Protein AF-A0A928DDC8-F1 (afdb_monomer)

Radius of gyration: 28.76 Å; Cα contacts (8 Å, |Δi|>4): 158; chains: 1; bounding box: 57×42×70 Å

Secondary structure (DSSP, 8-state):
-PPTT-EEE-TTT-SEEEEEEEEEEETTEEEEEEEEETTT--EEEE----------SHHHHHHHHHTT------------SSTT-BGGGBTTEEE-SS-EEETTTTEEE-TTPBPTT--BPP--

Nearest PDB structures (foldseek):
  5ft1-assembly3_K  TM=1.858E-01  e=1.566E+00  Phikzvirus phiKZ

Foldseek 3Di:
DDDQQDFDQAPPPRDTFGWHWDFDDDVPDGPAIFTAGPPPRDTRGGDDDPDPPPPPPPVVVVVCVVVVNDPPPPPPPPDDPQQPQFLLQAPQWDDDVVFTAGNVVRDTDDRGDGDPPGDGDDDD

Structure (mmCIF, N/CA/C/O backbone):
data_AF-A0A928DDC8-F1
#
_entry.id   AF-A0A928DDC8-F1
#
loop_
_atom_site.group_PDB
_atom_site.id
_atom_site.type_symbol
_atom_site.label_atom_id
_atom_site.label_alt_id
_atom_site.label_comp_id
_atom_site.label_asym_id
_atom_site.label_entity_id
_atom_site.label_seq_id
_atom_site.pdbx_PDB_ins_code
_atom_site.Cartn_x
_atom_site.Cartn_y
_atom_site.Cartn_z
_atom_site.occupancy
_atom_site.B_iso_or_equiv
_atom_site.auth_seq_id
_atom_site.auth_comp_id
_atom_site.auth_asym_id
_atom_site.auth_atom_id
_atom_site.pdbx_PDB_model_num
ATOM 1 N N . MET A 1 1 ? 32.854 0.938 -28.743 1.00 52.44 1 MET A N 1
ATOM 2 C CA . MET A 1 1 ? 31.732 0.616 -27.834 1.00 52.44 1 MET A CA 1
ATOM 3 C C . MET A 1 1 ? 30.548 1.466 -28.249 1.00 52.44 1 MET A C 1
ATOM 5 O O . MET A 1 1 ? 30.724 2.671 -28.351 1.00 52.44 1 MET A O 1
ATOM 9 N N . ILE A 1 2 ? 29.410 0.848 -28.563 1.00 62.88 2 ILE A N 1
ATOM 10 C CA . ILE A 1 2 ? 28.186 1.535 -29.001 1.00 62.88 2 ILE A CA 1
ATOM 11 C C . ILE A 1 2 ? 27.304 1.717 -27.765 1.00 62.88 2 ILE A C 1
ATOM 13 O O . ILE A 1 2 ? 26.971 0.731 -27.109 1.00 62.88 2 ILE A O 1
ATOM 17 N N . ARG A 1 3 ? 26.970 2.960 -27.417 1.00 63.97 3 ARG A N 1
ATOM 18 C CA . ARG A 1 3 ? 26.142 3.301 -26.254 1.00 63.97 3 ARG A CA 1
ATOM 19 C C . ARG A 1 3 ? 24.678 3.483 -26.661 1.00 63.97 3 ARG A C 1
ATOM 21 O O . ARG A 1 3 ? 24.337 3.651 -27.833 1.00 63.97 3 ARG A O 1
ATOM 28 N N . LYS A 1 4 ? 23.783 3.436 -25.668 1.00 62.41 4 LYS A N 1
ATOM 29 C CA . LYS A 1 4 ? 22.348 3.703 -25.857 1.00 62.41 4 LYS A CA 1
ATOM 30 C C . LYS A 1 4 ? 22.179 5.120 -26.420 1.00 62.41 4 LYS A C 1
ATOM 32 O O . LYS A 1 4 ? 22.690 6.065 -25.828 1.00 62.41 4 LYS A O 1
ATOM 37 N N . GLY A 1 5 ? 21.462 5.262 -27.535 1.00 64.06 5 GLY A N 1
ATOM 38 C CA . GLY A 1 5 ? 21.228 6.561 -28.180 1.00 64.06 5 GLY A CA 1
ATOM 39 C C . GLY A 1 5 ? 22.283 7.008 -29.201 1.00 64.06 5 GLY A C 1
ATOM 40 O O . GLY A 1 5 ? 22.087 8.049 -29.828 1.00 64.06 5 GLY A O 1
ATOM 41 N N . ASP A 1 6 ? 23.347 6.231 -29.434 1.00 73.00 6 ASP A N 1
ATOM 42 C CA . ASP A 1 6 ? 24.314 6.547 -30.491 1.00 73.00 6 ASP A CA 1
ATOM 43 C C . ASP A 1 6 ? 23.694 6.372 -31.887 1.00 73.00 6 ASP A C 1
ATOM 45 O O . ASP A 1 6 ? 22.911 5.449 -32.143 1.00 73.00 6 ASP A O 1
ATOM 49 N N . LYS A 1 7 ? 24.071 7.262 -32.814 1.00 72.44 7 LYS A N 1
ATOM 50 C CA . LYS A 1 7 ? 23.750 7.137 -34.240 1.00 72.44 7 LYS A CA 1
ATOM 51 C C . LYS A 1 7 ? 24.795 6.239 -34.886 1.00 72.44 7 LYS A C 1
ATOM 53 O O . LYS A 1 7 ? 25.950 6.635 -35.016 1.00 72.44 7 LYS A O 1
ATOM 58 N N . THR A 1 8 ? 24.395 5.040 -35.293 1.00 76.06 8 THR A N 1
ATOM 59 C CA . THR A 1 8 ? 25.281 4.090 -35.974 1.00 76.06 8 THR A CA 1
ATOM 60 C C . THR A 1 8 ? 24.641 3.580 -37.257 1.00 76.06 8 THR A C 1
ATOM 62 O O . THR A 1 8 ? 23.418 3.448 -37.360 1.00 76.06 8 THR A O 1
ATOM 65 N N . THR A 1 9 ? 25.469 3.311 -38.263 1.00 75.69 9 THR A N 1
ATOM 66 C CA . THR A 1 9 ? 25.015 2.646 -39.486 1.00 75.69 9 THR A CA 1
ATOM 67 C C . THR A 1 9 ? 24.740 1.186 -39.160 1.00 75.69 9 THR A C 1
ATOM 69 O O . THR A 1 9 ? 25.634 0.467 -38.711 1.00 75.69 9 THR A O 1
ATOM 72 N N . CYS A 1 10 ? 23.497 0.743 -39.344 1.00 70.56 10 CYS A N 1
ATOM 73 C CA . CYS A 1 10 ? 23.136 -0.630 -39.024 1.00 70.56 10 CYS A CA 1
ATOM 74 C C . CYS A 1 10 ? 23.741 -1.594 -40.061 1.00 70.56 10 CYS A C 1
ATOM 76 O O . CYS A 1 10 ? 23.482 -1.423 -41.254 1.00 70.56 10 CYS A O 1
ATOM 78 N N . PRO A 1 11 ? 24.453 -2.661 -39.647 1.00 75.00 11 PRO A N 1
ATOM 79 C CA . PRO A 1 11 ? 25.022 -3.640 -40.577 1.00 75.00 11 PRO A CA 1
ATOM 80 C C . PRO A 1 11 ? 23.957 -4.473 -41.308 1.00 75.00 11 PRO A C 1
ATOM 82 O O . PRO A 1 11 ? 24.275 -5.184 -42.255 1.00 75.00 11 PRO A O 1
ATOM 85 N N . HIS A 1 12 ? 22.693 -4.406 -40.875 1.00 76.06 12 HIS A N 1
ATOM 86 C CA . HIS A 1 12 ? 21.610 -5.201 -41.446 1.00 76.06 12 HIS A CA 1
ATOM 87 C C . HIS A 1 12 ? 20.697 -4.453 -42.416 1.00 76.06 12 HIS A C 1
ATOM 89 O O . HIS A 1 12 ? 20.160 -5.095 -43.315 1.00 76.06 12 HIS A O 1
ATOM 95 N N . C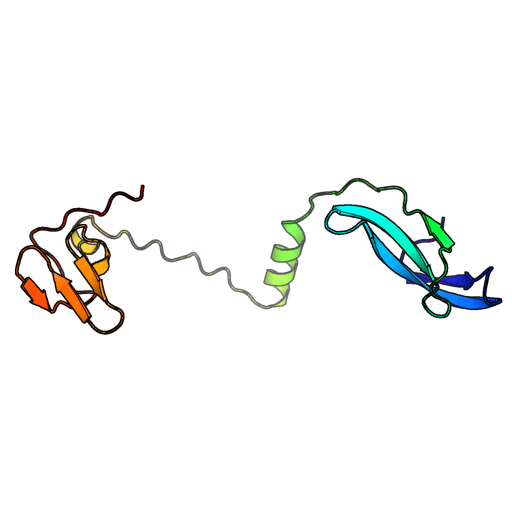YS A 1 13 ? 20.471 -3.151 -42.223 1.00 72.19 13 CYS A N 1
ATOM 96 C CA . CYS A 1 13 ? 19.655 -2.346 -43.138 1.00 72.19 13 CYS A CA 1
ATOM 97 C C . CYS A 1 13 ? 20.460 -1.288 -43.902 1.00 72.19 13 CYS A C 1
ATOM 99 O O . CYS A 1 13 ? 19.921 -0.686 -44.818 1.00 72.19 13 CYS A O 1
ATOM 101 N N . GLY A 1 14 ? 21.734 -1.059 -43.558 1.00 74.25 14 GLY A N 1
ATOM 102 C CA . GLY A 1 14 ? 22.604 -0.092 -44.239 1.00 74.25 14 GLY A CA 1
ATOM 103 C C . GLY A 1 14 ? 22.269 1.378 -43.965 1.00 74.25 14 GLY A C 1
ATOM 104 O O . GLY A 1 14 ? 23.009 2.262 -44.386 1.00 74.25 14 GLY A O 1
ATOM 105 N N . GLU A 1 15 ? 21.189 1.651 -43.234 1.00 73.62 15 GLU A N 1
ATOM 106 C CA . GLU A 1 15 ? 20.725 2.999 -42.915 1.00 73.62 15 GLU A CA 1
ATOM 107 C C . GLU A 1 15 ? 21.291 3.508 -41.580 1.00 73.62 15 GLU A C 1
ATOM 109 O O . GLU A 1 15 ? 21.678 2.735 -40.692 1.00 73.62 15 GLU A O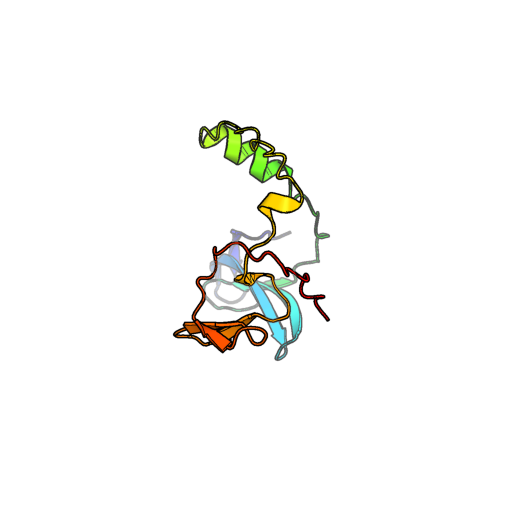 1
ATOM 114 N N . MET A 1 16 ? 21.329 4.836 -41.427 1.00 73.00 16 MET A N 1
ATOM 115 C CA . MET A 1 16 ? 21.702 5.488 -40.172 1.00 73.00 16 MET A CA 1
ATOM 116 C C . MET A 1 16 ? 20.597 5.300 -39.141 1.00 73.00 16 MET A C 1
ATOM 118 O O . MET A 1 16 ? 19.488 5.807 -39.301 1.00 73.00 16 MET A O 1
ATOM 122 N N . THR A 1 17 ? 20.900 4.588 -38.060 1.00 72.19 17 THR A N 1
ATOM 123 C CA . THR A 1 17 ? 19.897 4.199 -37.069 1.00 72.19 17 THR A CA 1
ATOM 124 C C . THR A 1 17 ? 20.298 4.615 -35.667 1.00 72.19 17 THR A C 1
ATOM 126 O O . THR A 1 17 ? 21.480 4.702 -35.332 1.00 72.19 17 THR A O 1
ATOM 129 N N . ILE A 1 18 ? 19.289 4.890 -34.845 1.00 79.06 18 ILE A N 1
ATOM 130 C CA . ILE A 1 18 ? 19.466 5.140 -33.418 1.00 79.06 18 ILE A CA 1
ATOM 131 C C . ILE A 1 18 ? 19.338 3.803 -32.699 1.00 79.06 18 ILE A C 1
ATOM 133 O O . ILE A 1 18 ? 18.415 3.023 -32.957 1.00 79.06 18 ILE A O 1
ATOM 137 N N . VAL A 1 19 ? 20.282 3.535 -31.807 1.00 77.75 19 VAL A N 1
ATOM 138 C CA . VAL A 1 19 ? 20.340 2.277 -31.070 1.00 77.75 19 VAL A CA 1
ATOM 139 C C . VAL A 1 19 ? 19.318 2.291 -29.934 1.00 77.75 19 VAL A C 1
ATOM 141 O O . VAL A 1 19 ? 19.429 3.083 -28.994 1.00 77.75 19 VAL A O 1
ATOM 144 N N . LYS A 1 20 ? 18.327 1.396 -30.019 1.00 78.06 20 LYS A N 1
ATOM 145 C CA . LYS A 1 20 ? 17.268 1.212 -29.022 1.00 78.06 20 LYS A CA 1
ATOM 146 C C . LYS A 1 20 ? 17.601 0.031 -28.124 1.00 78.06 20 LYS A C 1
ATOM 148 O O . LYS A 1 20 ? 17.852 -1.073 -28.604 1.00 78.06 20 LYS A O 1
ATOM 153 N N . GLN A 1 21 ? 17.521 0.236 -26.818 1.00 75.81 21 GLN A N 1
ATOM 154 C CA . GLN A 1 21 ? 17.631 -0.858 -25.869 1.00 75.81 21 GLN A CA 1
ATOM 155 C C . GLN A 1 21 ? 16.286 -1.562 -25.695 1.00 75.81 21 GLN A C 1
ATOM 157 O O . GLN A 1 21 ? 15.273 -0.916 -25.423 1.00 75.81 21 GLN A O 1
ATOM 162 N N . VAL A 1 22 ? 16.282 -2.882 -25.856 1.00 74.50 22 VAL A N 1
ATOM 163 C CA . VAL A 1 22 ? 15.102 -3.725 -25.657 1.00 74.50 22 VAL A CA 1
ATOM 164 C C . VAL A 1 22 ? 15.451 -4.827 -24.665 1.00 74.50 22 VAL A C 1
ATOM 166 O O . VAL A 1 22 ? 16.495 -5.465 -24.772 1.00 74.50 22 VAL A O 1
ATOM 169 N N . THR A 1 23 ? 14.579 -5.044 -23.684 1.00 75.06 23 THR A N 1
ATOM 170 C CA . THR A 1 23 ? 14.685 -6.163 -22.745 1.00 75.06 23 THR A CA 1
ATOM 171 C C . THR A 1 23 ? 14.224 -7.441 -23.437 1.00 75.06 23 THR A C 1
ATOM 173 O O . THR A 1 23 ? 13.058 -7.546 -23.823 1.00 75.06 23 THR A O 1
ATOM 176 N N . GLU A 1 24 ? 15.115 -8.413 -23.583 1.00 72.25 24 GLU A N 1
ATOM 177 C CA . GLU A 1 24 ? 14.761 -9.746 -24.052 1.00 72.25 24 GLU A CA 1
ATOM 178 C C . GLU A 1 24 ? 14.106 -10.519 -22.898 1.00 72.25 24 GLU A C 1
ATOM 180 O O . GLU A 1 24 ? 14.697 -10.715 -21.831 1.00 72.25 24 GLU A O 1
ATOM 185 N N . MET A 1 25 ? 12.847 -10.908 -23.095 1.00 70.38 25 MET A N 1
ATOM 186 C CA . MET A 1 25 ? 12.064 -11.693 -22.140 1.00 70.38 25 MET A CA 1
ATOM 187 C C . MET A 1 25 ? 11.876 -13.106 -22.685 1.00 70.38 25 MET A C 1
ATOM 189 O O . MET A 1 25 ? 11.547 -13.269 -23.858 1.00 70.38 25 MET A O 1
ATOM 193 N N . ASP A 1 26 ? 12.049 -14.114 -21.833 1.00 65.12 26 ASP A N 1
ATOM 194 C CA . ASP A 1 26 ? 11.679 -15.499 -22.123 1.00 65.12 26 ASP A CA 1
ATOM 195 C C . ASP A 1 26 ? 10.471 -15.881 -21.271 1.00 65.12 26 ASP A C 1
ATOM 197 O O . ASP A 1 26 ? 10.580 -16.156 -20.075 1.00 65.12 26 ASP A O 1
ATOM 201 N N . GLY A 1 27 ? 9.282 -15.788 -21.863 1.00 81.25 27 GLY A N 1
ATOM 202 C CA . GLY A 1 27 ? 8.031 -15.877 -21.115 1.00 81.25 27 GLY A CA 1
ATOM 203 C C . GLY A 1 27 ? 7.926 -14.765 -20.063 1.00 81.25 27 GLY A C 1
ATOM 204 O O . GLY A 1 27 ? 7.734 -13.602 -20.410 1.00 81.25 27 GLY A O 1
ATOM 205 N N . TRP A 1 28 ? 8.050 -15.128 -18.781 1.00 68.62 28 TRP A N 1
ATOM 206 C CA . TRP A 1 28 ? 7.936 -14.216 -17.630 1.00 68.62 28 TRP A CA 1
ATOM 207 C C . TRP A 1 28 ? 9.289 -13.824 -17.010 1.00 68.62 28 TRP A C 1
ATOM 209 O O . TRP A 1 28 ? 9.324 -13.006 -16.090 1.00 68.62 28 TRP A O 1
ATOM 219 N N . THR A 1 29 ? 10.407 -14.380 -17.484 1.00 52.12 29 THR A N 1
ATOM 220 C CA . THR A 1 29 ? 11.746 -14.092 -16.950 1.00 52.12 29 THR A CA 1
ATOM 221 C C . THR A 1 29 ? 12.532 -13.175 -17.889 1.00 52.12 29 THR A C 1
ATOM 223 O O . THR A 1 29 ? 12.654 -13.414 -19.091 1.00 52.12 29 THR A O 1
ATOM 226 N N . LYS A 1 30 ? 13.073 -12.079 -17.340 1.00 69.19 30 LYS A N 1
ATOM 227 C CA . LYS A 1 30 ? 13.936 -11.138 -18.073 1.00 69.19 30 LYS A CA 1
ATOM 228 C C . LYS A 1 30 ? 15.321 -11.767 -18.241 1.00 69.19 30 LYS A C 1
ATOM 230 O O . LYS A 1 30 ? 15.994 -11.999 -17.241 1.00 69.19 30 LYS A O 1
ATOM 235 N N . LYS A 1 31 ? 15.739 -12.051 -19.479 1.00 62.03 31 LYS A N 1
ATOM 236 C CA . LYS A 1 31 ? 17.026 -12.708 -19.779 1.00 62.03 31 LYS A CA 1
ATOM 237 C C . LYS A 1 31 ? 18.184 -11.735 -19.986 1.00 62.03 31 LYS A C 1
ATOM 239 O O . LYS A 1 31 ? 19.330 -12.123 -19.795 1.00 62.03 31 LYS A O 1
ATOM 244 N N . GLY A 1 32 ? 17.905 -10.486 -20.344 1.00 64.88 32 GLY A N 1
ATOM 245 C CA . GLY A 1 32 ? 18.938 -9.468 -20.505 1.00 64.88 32 GLY A CA 1
ATOM 246 C C . GLY A 1 32 ? 18.486 -8.313 -21.382 1.00 64.88 32 GLY A C 1
ATOM 247 O O . GLY A 1 32 ? 17.364 -8.293 -21.888 1.00 64.88 32 GLY A O 1
ATOM 248 N N . GLU A 1 33 ? 19.362 -7.330 -21.547 1.00 69.62 33 GLU A N 1
ATOM 249 C CA . GLU A 1 33 ? 19.112 -6.165 -22.390 1.00 69.62 33 GLU A CA 1
ATOM 250 C C . GLU A 1 33 ? 19.951 -6.260 -23.668 1.00 69.62 33 GLU A C 1
ATOM 252 O O . GLU A 1 33 ? 21.173 -6.378 -23.621 1.00 69.62 33 GLU A O 1
ATOM 257 N N . ILE A 1 34 ? 19.287 -6.178 -24.820 1.00 76.81 34 ILE A N 1
ATOM 258 C CA . ILE A 1 34 ? 19.913 -6.206 -26.144 1.00 76.81 34 ILE A CA 1
ATOM 259 C C . ILE A 1 34 ? 19.783 -4.838 -26.814 1.00 76.81 34 ILE A C 1
ATOM 261 O O . ILE A 1 34 ? 18.770 -4.143 -26.676 1.00 76.81 34 ILE A O 1
ATOM 265 N N . LEU A 1 35 ? 20.810 -4.433 -27.560 1.00 73.19 35 LEU A N 1
ATOM 266 C CA . LEU A 1 35 ? 20.764 -3.238 -28.395 1.00 73.19 35 LEU A CA 1
ATOM 267 C C . LEU A 1 35 ? 20.239 -3.619 -29.777 1.00 73.19 35 LEU A C 1
ATOM 269 O O . LEU A 1 35 ? 20.837 -4.413 -30.504 1.00 73.19 35 LEU A O 1
ATOM 273 N N . THR A 1 36 ? 19.109 -3.030 -30.144 1.00 75.00 36 THR A N 1
ATOM 274 C CA . THR A 1 36 ? 18.409 -3.271 -31.406 1.00 75.00 36 THR A CA 1
ATOM 275 C C . THR A 1 36 ? 18.419 -2.025 -32.278 1.00 75.00 36 THR A C 1
ATOM 277 O O . THR A 1 36 ? 18.415 -0.887 -31.800 1.00 75.00 36 THR A O 1
ATOM 280 N N . CYS A 1 37 ? 18.423 -2.243 -33.586 1.00 77.81 37 CYS A N 1
ATOM 281 C CA . CYS A 1 37 ? 18.191 -1.192 -34.561 1.00 77.81 37 CYS A CA 1
ATOM 282 C C . CYS A 1 37 ? 16.755 -0.657 -34.439 1.00 77.81 37 CYS A C 1
ATOM 284 O O . CYS A 1 37 ? 15.810 -1.441 -34.520 1.00 77.81 37 CYS A O 1
ATOM 286 N N . ALA A 1 38 ? 16.567 0.662 -34.328 1.00 76.06 38 ALA A N 1
ATOM 287 C CA . ALA A 1 38 ? 15.225 1.250 -34.288 1.00 76.06 38 ALA A CA 1
ATOM 288 C C . ALA A 1 38 ? 14.410 1.058 -35.584 1.00 76.06 38 ALA A C 1
ATOM 290 O O . ALA A 1 38 ? 13.185 1.098 -35.522 1.00 76.06 38 ALA A O 1
ATOM 291 N N . LEU A 1 39 ? 15.065 0.846 -36.735 1.00 74.88 39 LEU A N 1
ATOM 292 C CA . LEU A 1 39 ? 14.391 0.691 -38.032 1.00 74.88 39 LEU A CA 1
ATOM 293 C C . LEU A 1 39 ? 14.081 -0.774 -38.355 1.00 74.88 39 LEU A C 1
ATOM 295 O O . LEU A 1 39 ? 12.936 -1.119 -38.622 1.00 74.88 39 LEU A O 1
ATOM 299 N N . CYS A 1 40 ? 15.088 -1.654 -38.312 1.00 73.56 40 CYS A N 1
ATOM 300 C CA . CYS A 1 40 ? 14.920 -3.056 -38.716 1.00 73.56 40 CYS A CA 1
ATOM 301 C C . CYS A 1 40 ? 14.706 -4.036 -37.552 1.00 73.56 40 CYS A C 1
ATOM 303 O O . CYS A 1 40 ? 14.505 -5.224 -37.791 1.00 73.56 40 CYS A O 1
ATOM 305 N N . GLY A 1 41 ? 14.805 -3.580 -36.298 1.00 67.50 41 GLY A N 1
ATOM 306 C CA . GLY A 1 41 ? 14.602 -4.410 -35.105 1.00 67.50 41 GLY A CA 1
ATOM 307 C C . GLY A 1 41 ? 15.664 -5.490 -34.864 1.00 67.50 41 GLY A C 1
ATOM 308 O O . GLY A 1 41 ? 15.582 -6.208 -33.871 1.00 67.50 41 GLY A O 1
ATOM 309 N N . LYS A 1 42 ? 16.673 -5.623 -35.736 1.00 74.88 42 LYS A N 1
ATOM 310 C CA . LYS A 1 42 ? 17.736 -6.628 -35.588 1.00 74.88 42 LYS A CA 1
ATOM 311 C C . LYS A 1 42 ? 18.737 -6.239 -34.501 1.00 74.88 42 LYS A C 1
ATOM 313 O O . LYS A 1 42 ? 18.997 -5.053 -34.274 1.00 74.88 42 LYS A O 1
ATOM 318 N N . LYS A 1 43 ? 19.289 -7.261 -33.839 1.00 71.44 43 LYS A N 1
ATOM 319 C CA . LYS A 1 43 ? 20.291 -7.125 -32.775 1.00 71.44 43 LYS A CA 1
ATOM 320 C C . LYS A 1 43 ? 21.596 -6.583 -33.370 1.00 71.44 43 LYS A C 1
ATOM 322 O O . LYS A 1 43 ? 22.093 -7.139 -34.342 1.00 71.44 43 LYS A O 1
ATOM 327 N N . ILE A 1 44 ? 22.115 -5.489 -32.814 1.00 69.12 44 ILE A N 1
ATOM 328 C CA . ILE A 1 44 ? 23.379 -4.859 -33.237 1.00 69.12 44 ILE A CA 1
ATOM 329 C C . ILE A 1 44 ? 24.509 -5.230 -32.266 1.00 69.12 44 ILE A C 1
ATOM 331 O O . ILE A 1 44 ? 25.634 -5.451 -32.704 1.00 69.12 44 ILE A O 1
ATOM 335 N N . ALA A 1 45 ? 24.221 -5.307 -30.963 1.00 64.31 45 ALA A N 1
ATOM 336 C CA . ALA A 1 45 ? 25.176 -5.723 -29.939 1.00 64.31 45 ALA A CA 1
ATOM 337 C C . ALA A 1 45 ? 24.457 -6.126 -28.641 1.00 64.31 45 ALA A C 1
ATOM 339 O O . ALA A 1 45 ? 23.360 -5.638 -28.353 1.00 64.31 45 ALA A O 1
ATOM 340 N N . ASP A 1 46 ? 25.101 -6.968 -27.838 1.00 60.47 46 ASP A N 1
ATOM 341 C CA . ASP A 1 46 ? 24.663 -7.268 -26.476 1.00 60.47 46 ASP A CA 1
ATOM 342 C C . ASP A 1 46 ? 25.172 -6.190 -25.511 1.00 60.47 46 ASP A C 1
ATOM 344 O O . ASP A 1 46 ? 26.311 -5.722 -25.622 1.00 60.47 46 ASP A O 1
ATOM 348 N N . VAL A 1 47 ? 24.328 -5.773 -24.562 1.00 57.78 47 VAL A N 1
ATOM 349 C CA . VAL A 1 47 ? 24.758 -4.884 -23.477 1.00 57.78 47 VAL A CA 1
ATOM 350 C C . VAL A 1 47 ? 25.502 -5.740 -22.460 1.00 57.78 47 VAL A C 1
ATOM 352 O O . VAL A 1 47 ? 24.901 -6.596 -21.813 1.00 57.78 47 VAL A O 1
ATOM 355 N N . GLN A 1 48 ? 26.809 -5.518 -22.298 1.00 49.84 48 GLN A N 1
ATOM 356 C CA . GLN A 1 48 ? 27.491 -6.000 -21.097 1.00 49.84 48 GLN A CA 1
ATOM 357 C C . GLN A 1 48 ? 26.861 -5.300 -19.887 1.00 49.84 48 GLN A C 1
ATOM 359 O O . GLN A 1 48 ? 26.703 -4.077 -19.930 1.00 49.84 48 GLN A O 1
ATOM 364 N N . PRO A 1 49 ? 26.474 -6.040 -18.834 1.00 43.75 49 PRO A N 1
ATOM 365 C CA . PRO A 1 49 ? 25.836 -5.452 -17.670 1.00 43.75 49 PRO A CA 1
ATOM 366 C C . PRO A 1 49 ? 26.858 -4.586 -16.928 1.00 43.75 49 PRO A C 1
ATOM 368 O O . PRO A 1 49 ? 27.666 -5.079 -16.143 1.00 43.75 49 PRO A O 1
ATOM 371 N N . GLU A 1 50 ? 26.842 -3.282 -17.192 1.00 41.44 50 GLU A N 1
ATOM 372 C CA . GLU A 1 50 ? 27.425 -2.304 -16.285 1.00 41.44 50 GLU A CA 1
ATOM 373 C C . GLU A 1 50 ? 26.600 -2.350 -14.997 1.00 41.44 50 GLU A C 1
ATOM 375 O O . GLU A 1 50 ? 25.376 -2.200 -15.020 1.00 41.44 50 GLU A O 1
ATOM 380 N N . ALA A 1 51 ? 27.290 -2.660 -13.899 1.00 37.78 51 ALA A N 1
ATOM 381 C CA . ALA A 1 51 ? 26.734 -2.833 -12.569 1.00 37.78 51 ALA A CA 1
ATOM 382 C C . ALA A 1 51 ? 25.713 -1.737 -12.242 1.00 37.78 51 ALA A C 1
ATOM 384 O O . ALA A 1 51 ? 25.986 -0.549 -12.422 1.00 37.78 51 ALA A O 1
ATOM 385 N N . GLU A 1 52 ? 24.549 -2.151 -11.740 1.00 40.69 52 GLU A N 1
ATOM 386 C CA . GLU A 1 52 ? 23.523 -1.266 -11.201 1.00 40.69 52 GLU A CA 1
ATOM 387 C C . GLU A 1 52 ? 24.123 -0.420 -10.069 1.00 40.69 52 GLU A C 1
ATOM 389 O O . GLU A 1 52 ? 24.142 -0.813 -8.904 1.00 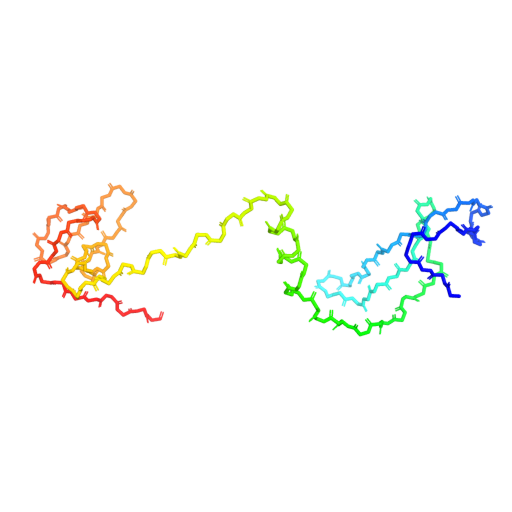40.69 52 GLU A O 1
ATOM 394 N N . GLN A 1 53 ? 24.635 0.762 -10.406 1.00 40.75 53 GLN A N 1
ATOM 395 C CA . GLN A 1 53 ? 24.969 1.770 -9.417 1.00 40.75 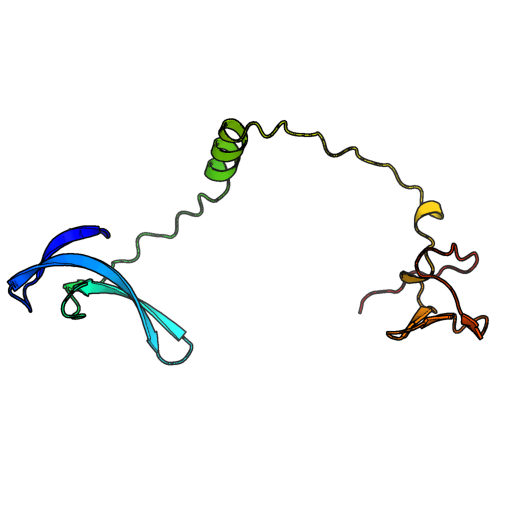53 GLN A CA 1
ATOM 396 C C . GLN A 1 53 ? 23.655 2.347 -8.897 1.00 40.75 53 GLN A C 1
ATOM 398 O O . GLN A 1 53 ? 22.968 3.143 -9.542 1.00 40.75 53 GLN A O 1
ATOM 403 N N . THR A 1 54 ? 23.283 1.881 -7.711 1.00 42.25 54 THR A N 1
ATOM 404 C CA . THR A 1 54 ? 22.211 2.399 -6.869 1.00 42.25 54 THR A CA 1
ATOM 405 C C . THR A 1 54 ? 22.532 3.817 -6.388 1.00 42.25 54 THR A C 1
ATOM 407 O O . THR A 1 54 ? 22.771 4.038 -5.209 1.00 42.25 54 THR A O 1
ATOM 410 N N . GLU A 1 55 ? 22.495 4.804 -7.281 1.00 47.22 55 GLU A N 1
ATOM 411 C CA . GLU A 1 55 ? 22.473 6.227 -6.920 1.00 47.22 55 GLU A CA 1
ATOM 412 C C . GLU A 1 55 ? 21.039 6.757 -7.037 1.00 47.22 55 GLU A C 1
ATOM 414 O O . GLU A 1 55 ? 20.660 7.420 -8.005 1.00 47.22 55 GLU A O 1
ATOM 419 N N . LYS A 1 56 ? 20.178 6.383 -6.081 1.00 50.81 56 LYS A N 1
ATOM 420 C CA . LYS A 1 56 ? 18.749 6.753 -6.094 1.00 50.81 56 LYS A CA 1
ATOM 421 C C . LYS A 1 56 ? 18.352 7.895 -5.153 1.00 50.81 56 LYS A C 1
ATOM 423 O O . LYS A 1 56 ? 17.177 8.240 -5.151 1.00 50.81 56 LYS A O 1
ATOM 428 N N . ASN A 1 57 ? 19.273 8.530 -4.424 1.00 56.72 57 ASN A N 1
ATOM 429 C CA . ASN A 1 57 ? 18.900 9.608 -3.491 1.00 56.72 57 ASN A CA 1
ATOM 430 C C . ASN A 1 57 ? 19.276 11.030 -3.941 1.00 56.72 57 ASN A C 1
ATOM 432 O O . ASN A 1 57 ? 18.473 11.941 -3.749 1.00 56.72 57 ASN A O 1
ATOM 436 N N . ASP A 1 58 ? 20.401 11.244 -4.626 1.00 59.56 58 ASP A N 1
ATOM 437 C CA . ASP A 1 58 ? 20.880 12.619 -4.875 1.00 59.56 58 ASP A CA 1
ATOM 438 C C . ASP A 1 58 ? 20.131 13.367 -5.989 1.00 59.56 58 ASP A C 1
ATOM 440 O O . ASP A 1 58 ? 20.092 14.595 -6.030 1.00 59.56 58 ASP A O 1
ATOM 444 N N . LYS A 1 59 ? 19.466 12.652 -6.900 1.00 62.91 59 LYS A N 1
ATOM 445 C CA . LYS A 1 59 ? 18.717 13.299 -7.994 1.00 62.91 59 LYS A CA 1
ATOM 446 C C . LYS A 1 59 ? 17.400 13.913 -7.524 1.00 62.91 59 LYS A C 1
ATOM 448 O O . LYS A 1 59 ? 16.930 14.882 -8.117 1.00 62.91 59 LYS A O 1
ATOM 453 N N . LEU A 1 60 ? 16.807 13.373 -6.460 1.00 64.12 60 LEU A N 1
ATOM 454 C CA . LEU A 1 60 ? 15.551 13.881 -5.907 1.00 64.12 60 LEU A CA 1
ATOM 455 C C . LEU A 1 60 ? 15.774 15.172 -5.109 1.00 64.12 60 LEU A C 1
ATOM 457 O O . LEU A 1 60 ? 14.944 16.078 -5.181 1.00 64.12 60 LEU A O 1
ATOM 461 N N . SER A 1 61 ? 16.910 15.303 -4.421 1.00 64.62 61 SER A N 1
ATOM 462 C CA . SER A 1 61 ? 17.276 16.534 -3.710 1.00 64.62 61 SER A CA 1
ATOM 463 C C . SER A 1 61 ? 17.571 17.687 -4.678 1.00 64.62 61 SER A C 1
ATOM 465 O O . SER A 1 61 ? 17.066 18.791 -4.481 1.00 64.62 61 SER A O 1
ATOM 467 N N . ALA A 1 62 ? 18.280 17.419 -5.782 1.00 7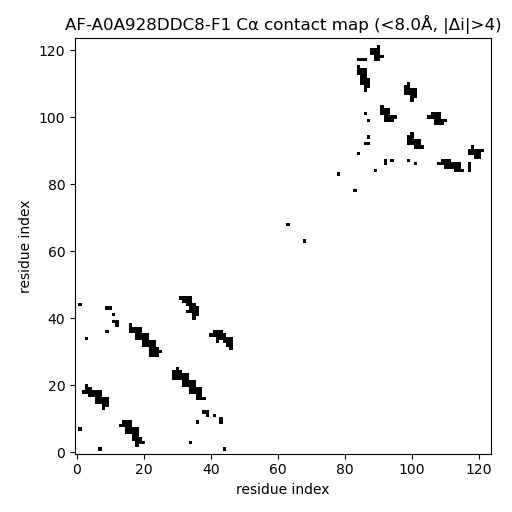2.94 62 ALA A N 1
ATOM 468 C CA . ALA A 1 62 ? 18.531 18.406 -6.837 1.00 72.94 62 ALA A CA 1
ATOM 469 C C . ALA A 1 62 ? 17.240 18.886 -7.531 1.00 72.94 62 ALA A C 1
ATOM 471 O O . ALA A 1 62 ? 17.089 20.074 -7.812 1.00 72.94 62 ALA A O 1
ATOM 472 N N . LEU A 1 63 ? 16.282 17.981 -7.769 1.00 73.62 63 LEU A N 1
ATOM 473 C CA . LEU A 1 63 ? 14.960 18.339 -8.295 1.00 73.62 63 LEU A CA 1
ATOM 474 C C . LEU A 1 63 ? 14.160 19.187 -7.297 1.00 73.62 63 LEU A C 1
ATOM 476 O O . LEU A 1 63 ? 13.521 20.157 -7.692 1.00 73.62 63 LEU A O 1
ATOM 480 N N . SER A 1 64 ? 14.236 18.872 -6.005 1.00 70.12 64 SER A N 1
ATOM 481 C CA . SER A 1 64 ? 13.504 19.600 -4.959 1.00 70.12 64 SER A CA 1
ATOM 482 C C . SER A 1 64 ? 13.934 21.072 -4.866 1.00 70.12 64 SER A C 1
ATOM 484 O O . SER A 1 64 ? 13.085 21.950 -4.724 1.00 70.12 64 SER A O 1
ATOM 486 N N . ALA A 1 65 ? 15.231 21.350 -5.049 1.00 75.38 65 ALA A N 1
ATOM 487 C CA . ALA A 1 65 ? 15.777 22.709 -5.095 1.00 75.38 65 ALA A CA 1
ATOM 488 C C . ALA A 1 65 ? 15.319 23.512 -6.329 1.00 75.38 65 ALA A C 1
ATOM 490 O O . ALA A 1 65 ? 15.180 24.731 -6.260 1.00 75.38 65 ALA A O 1
ATOM 491 N N . LEU A 1 66 ? 15.064 22.837 -7.454 1.00 78.19 66 LEU A N 1
ATOM 492 C CA . LEU A 1 66 ? 14.660 23.468 -8.715 1.00 78.19 66 LEU A CA 1
ATOM 493 C C . LEU A 1 66 ? 13.154 23.778 -8.755 1.00 78.19 66 LEU A C 1
ATOM 495 O O . LEU A 1 66 ? 12.746 24.788 -9.319 1.00 78.19 66 LEU A O 1
ATOM 499 N N . LEU A 1 67 ? 12.327 22.928 -8.136 1.00 81.31 67 LEU A N 1
ATOM 500 C CA . LEU A 1 67 ? 10.869 23.093 -8.091 1.00 81.31 67 LEU A CA 1
ATOM 501 C C . LEU A 1 67 ? 10.391 24.082 -7.009 1.00 81.31 67 LEU A C 1
ATOM 503 O O . LEU A 1 67 ? 9.185 24.260 -6.851 1.00 81.31 67 LEU A O 1
ATOM 507 N N . GLY A 1 68 ? 11.304 24.714 -6.262 1.00 72.94 68 GLY A N 1
ATOM 508 C CA . GLY A 1 68 ? 10.939 25.602 -5.153 1.00 72.94 68 GLY A CA 1
ATOM 509 C C . GLY A 1 68 ? 10.254 24.853 -4.008 1.00 72.94 68 GLY A C 1
ATOM 510 O O . GLY A 1 68 ? 9.406 25.415 -3.320 1.00 72.94 68 GLY A O 1
ATOM 511 N N . GLY A 1 69 ? 10.581 23.568 -3.833 1.00 65.69 69 GLY A N 1
ATOM 512 C CA . GLY A 1 69 ? 10.068 22.769 -2.734 1.00 65.69 69 GLY A CA 1
ATOM 513 C C . GLY A 1 69 ? 10.706 23.235 -1.437 1.00 65.69 69 GLY A C 1
ATOM 514 O O . GLY A 1 69 ? 11.758 22.732 -1.051 1.00 65.69 69 GLY A O 1
ATOM 515 N N . GLU A 1 70 ? 10.079 24.198 -0.767 1.00 64.62 70 GLU A N 1
ATOM 516 C CA . GLU A 1 70 ? 10.377 24.473 0.631 1.00 64.62 70 GLU A CA 1
ATOM 517 C C . GLU A 1 70 ? 10.216 23.153 1.388 1.00 64.62 70 GLU A C 1
ATOM 519 O O . GLU A 1 70 ? 9.172 22.494 1.332 1.00 64.62 70 GLU A O 1
ATOM 524 N N . THR A 1 71 ? 11.293 22.699 2.027 1.00 61.00 71 THR A N 1
ATOM 525 C CA . THR A 1 71 ? 11.261 21.509 2.869 1.00 61.00 71 THR A CA 1
ATOM 526 C C . THR A 1 71 ? 10.441 21.858 4.097 1.00 61.00 71 THR A C 1
ATOM 528 O O . THR A 1 71 ? 10.981 22.293 5.111 1.00 61.00 71 THR A O 1
ATOM 531 N N . PHE A 1 72 ? 9.122 21.718 3.994 1.00 58.16 72 PHE A N 1
ATOM 532 C CA . PHE A 1 72 ? 8.246 21.816 5.143 1.00 58.16 72 PHE A CA 1
ATOM 533 C C . PHE A 1 72 ? 8.672 20.721 6.116 1.00 58.16 72 PHE A C 1
ATOM 535 O O . PHE A 1 72 ? 8.488 19.528 5.847 1.00 58.16 72 PHE A O 1
ATOM 542 N N . GLU A 1 73 ? 9.286 21.125 7.229 1.00 64.62 73 GLU A N 1
ATOM 543 C CA . GLU A 1 73 ? 9.464 20.243 8.371 1.00 64.62 73 GLU A CA 1
ATOM 544 C C . GLU A 1 73 ? 8.090 19.681 8.694 1.00 64.62 73 GLU A C 1
ATOM 546 O O . GLU A 1 73 ? 7.147 20.418 8.984 1.00 64.62 73 GLU A O 1
ATOM 551 N N . LYS A 1 74 ? 7.951 18.363 8.545 1.00 64.81 74 LYS A N 1
ATOM 552 C CA . LYS A 1 74 ? 6.687 17.686 8.799 1.00 64.81 74 LYS A CA 1
ATOM 553 C C . LYS A 1 74 ? 6.312 18.010 10.248 1.00 64.81 74 LYS A C 1
ATOM 555 O O . LYS A 1 74 ? 7.048 17.577 11.141 1.00 64.81 74 LYS A O 1
ATOM 560 N N . PRO A 1 75 ? 5.223 18.758 10.512 1.00 66.25 75 PRO A N 1
ATOM 561 C CA . PRO A 1 75 ? 4.857 19.087 11.876 1.00 66.25 75 PRO A CA 1
ATOM 562 C C . PRO A 1 75 ? 4.626 17.770 12.607 1.00 66.25 75 PRO A C 1
ATOM 564 O O . PRO A 1 75 ? 3.758 16.971 12.243 1.00 66.25 75 PRO A O 1
ATOM 567 N N . THR A 1 76 ? 5.482 17.495 13.587 1.00 61.69 76 THR A N 1
ATOM 568 C CA . THR A 1 76 ? 5.422 16.244 14.334 1.00 61.69 76 THR A CA 1
ATOM 569 C C . THR A 1 76 ? 4.336 16.416 15.381 1.00 61.69 76 THR A C 1
ATOM 571 O O . THR A 1 76 ? 4.571 16.930 16.470 1.00 61.69 76 THR A O 1
ATOM 574 N N . VAL A 1 77 ? 3.107 16.062 15.010 1.00 70.00 77 VAL A N 1
ATOM 575 C CA . VAL A 1 77 ? 1.972 16.099 15.931 1.00 70.00 77 VAL A CA 1
ATOM 576 C C . VAL A 1 77 ? 2.124 14.942 16.916 1.00 70.00 77 VAL A C 1
ATOM 578 O O . VAL A 1 77 ? 1.957 13.771 16.564 1.00 70.00 77 VAL A O 1
ATOM 581 N N . SER A 1 78 ? 2.454 15.275 18.160 1.00 62.81 78 SER A N 1
ATOM 582 C CA . SER A 1 78 ? 2.487 14.338 19.282 1.00 62.81 78 SER A CA 1
ATOM 583 C C . SER A 1 78 ? 1.058 13.972 19.685 1.00 62.81 78 SER A C 1
ATOM 585 O O . SER A 1 78 ? 0.469 14.593 20.560 1.00 62.81 78 SER A O 1
ATOM 587 N N . LEU A 1 79 ? 0.481 12.983 19.002 1.00 66.12 79 LEU A N 1
ATOM 588 C CA . LEU A 1 79 ? -0.830 12.420 19.340 1.00 66.12 79 LEU A CA 1
ATOM 589 C C . LEU A 1 79 ? -0.722 11.574 20.613 1.00 66.12 79 LEU A C 1
ATOM 591 O O . LEU A 1 79 ? 0.087 10.638 20.653 1.00 66.12 79 LEU A O 1
ATOM 595 N N . ASN A 1 80 ? -1.568 11.852 21.605 1.00 73.25 80 ASN A N 1
ATOM 596 C CA . ASN A 1 80 ? -1.671 11.042 22.813 1.00 73.25 80 ASN A CA 1
ATOM 597 C C . ASN A 1 80 ? -2.299 9.673 22.497 1.00 73.25 80 ASN A C 1
ATOM 599 O O . ASN A 1 80 ? -2.894 9.452 21.441 1.00 73.25 80 ASN A O 1
ATOM 603 N N . GLN A 1 81 ? -2.175 8.714 23.420 1.00 66.44 81 GLN A N 1
ATOM 604 C CA . GLN A 1 81 ? -2.779 7.381 23.256 1.00 66.44 81 GLN A CA 1
ATOM 605 C C . GLN A 1 81 ? -4.318 7.415 23.225 1.00 66.44 81 GLN A C 1
ATOM 607 O O . GLN A 1 81 ? -4.946 6.464 22.760 1.00 66.44 81 GLN A O 1
ATOM 612 N N . GLU A 1 82 ? -4.931 8.490 23.720 1.00 66.19 82 GLU A N 1
ATOM 613 C CA . GLU A 1 82 ? -6.385 8.676 23.718 1.00 66.19 82 GLU A CA 1
ATOM 614 C C . GLU A 1 82 ? -6.901 9.150 22.357 1.00 66.19 82 GLU A C 1
ATOM 616 O O . GLU A 1 82 ? -7.916 8.639 21.896 1.00 66.19 82 GLU A O 1
ATOM 621 N N . ASP A 1 83 ? -6.117 9.967 21.647 1.00 69.31 83 ASP A N 1
ATOM 622 C CA . ASP A 1 83 ? -6.435 10.501 20.310 1.00 69.31 83 ASP A CA 1
ATOM 623 C C . ASP A 1 83 ? -6.412 9.429 19.201 1.00 69.31 83 ASP A C 1
ATOM 625 O O . ASP A 1 83 ? -6.631 9.710 18.025 1.00 69.31 83 ASP A O 1
ATOM 629 N N . ARG A 1 84 ? -6.081 8.180 19.553 1.00 73.06 84 ARG A N 1
ATOM 630 C CA . ARG A 1 84 ? -5.964 7.042 18.628 1.00 73.06 84 ARG A CA 1
ATOM 631 C C . ARG A 1 84 ? -7.053 5.986 18.840 1.00 73.06 84 ARG A C 1
ATOM 633 O O . ARG A 1 84 ? -6.889 4.853 18.388 1.00 73.06 84 ARG A O 1
ATOM 640 N N . ARG A 1 85 ? -8.147 6.319 19.534 1.00 84.75 85 ARG A N 1
ATOM 641 C CA . ARG A 1 85 ? -9.228 5.381 19.902 1.00 84.75 85 ARG A CA 1
ATOM 642 C C . ARG A 1 85 ? -10.406 5.388 18.923 1.00 84.75 85 ARG A C 1
ATOM 644 O O . ARG A 1 85 ? -11.564 5.315 19.334 1.00 84.75 85 ARG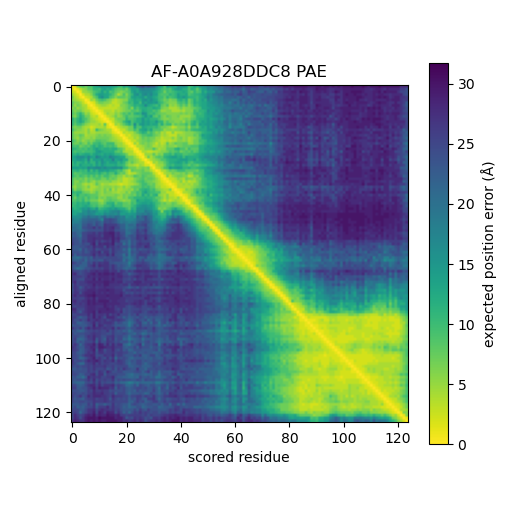 A O 1
ATOM 651 N N . PHE A 1 86 ? -10.116 5.407 17.626 1.00 87.31 86 PHE A N 1
ATOM 652 C CA . PHE A 1 86 ? -11.156 5.415 16.601 1.00 87.31 86 PHE A CA 1
ATOM 653 C C . PHE A 1 86 ? -11.822 4.052 16.429 1.00 87.31 86 PHE A C 1
ATOM 655 O O . PHE A 1 86 ? -11.153 3.017 16.348 1.00 87.31 86 PHE A O 1
ATOM 662 N N . CYS A 1 87 ? -13.147 4.055 16.266 1.00 87.38 87 CYS A N 1
ATOM 663 C CA . CYS A 1 87 ? -13.927 2.858 15.964 1.00 87.38 87 CYS A CA 1
ATOM 664 C C . CYS A 1 87 ? -13.362 2.082 14.768 1.00 87.38 87 CYS A C 1
ATOM 666 O O . CYS A 1 87 ? -13.288 0.859 14.837 1.00 87.38 87 CYS A O 1
ATOM 668 N N . LYS A 1 88 ? -12.869 2.746 13.711 1.00 85.00 88 LYS A N 1
ATOM 669 C CA . LYS A 1 88 ? -12.293 2.045 12.549 1.00 85.00 88 LYS A CA 1
ATOM 670 C C . LYS A 1 88 ? -11.133 1.110 12.913 1.00 85.00 88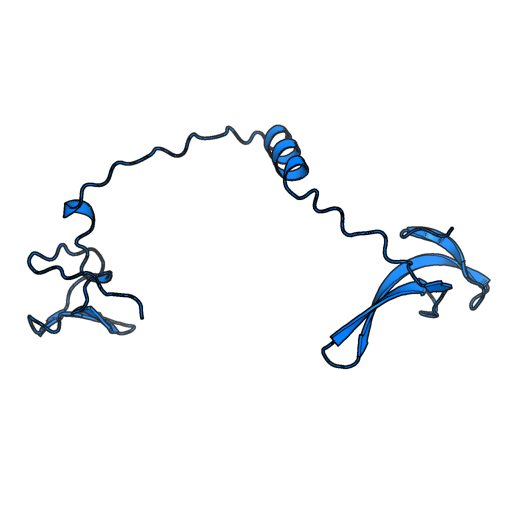 LYS A C 1
ATOM 672 O O . LYS A 1 88 ? -11.011 0.058 12.290 1.00 85.00 88 LYS A O 1
ATOM 677 N N . ASP A 1 89 ? -10.305 1.470 13.890 1.00 86.94 89 ASP A N 1
ATOM 678 C CA . ASP A 1 89 ? -9.089 0.734 14.272 1.00 86.94 89 ASP A CA 1
ATOM 679 C C . ASP A 1 89 ? -9.358 -0.302 15.381 1.00 86.94 89 ASP A C 1
ATOM 681 O O . ASP A 1 89 ? -8.465 -1.043 15.806 1.00 86.94 89 ASP A O 1
ATOM 685 N N . CYS A 1 90 ? -10.609 -0.367 15.845 1.00 88.38 90 CYS A N 1
ATOM 686 C CA . CYS A 1 90 ? -11.057 -1.266 16.892 1.00 88.38 90 CYS A CA 1
ATOM 687 C C . CYS A 1 90 ? -11.263 -2.690 16.357 1.00 88.38 90 CYS A C 1
ATOM 689 O O . CYS A 1 90 ? -11.784 -2.907 15.260 1.00 88.38 90 CYS A O 1
ATOM 691 N N . LYS A 1 91 ? -10.926 -3.688 17.178 1.00 90.50 91 LYS A N 1
ATOM 692 C CA . LYS A 1 91 ? -11.148 -5.112 16.897 1.00 90.50 91 LYS A CA 1
ATOM 693 C C . LYS A 1 91 ? -12.614 -5.409 16.559 1.00 90.50 91 LYS A C 1
ATOM 695 O O . LYS A 1 91 ? -12.866 -6.087 15.566 1.00 90.50 91 LYS A O 1
ATOM 700 N N . PHE A 1 92 ? -13.539 -4.830 17.325 1.00 88.81 92 PHE A N 1
ATOM 701 C CA . PHE A 1 92 ? -14.989 -5.068 17.254 1.00 88.81 92 PHE A CA 1
ATOM 702 C C . PHE A 1 92 ? -15.709 -4.320 16.121 1.00 88.81 92 PHE A C 1
ATOM 704 O O . PHE A 1 92 ? -16.928 -4.427 15.994 1.00 88.81 92 PHE A O 1
ATOM 711 N N . ALA A 1 93 ? -14.994 -3.523 15.322 1.00 89.56 93 ALA A N 1
ATOM 712 C CA . ALA A 1 93 ? -15.600 -2.800 14.212 1.00 89.56 93 ALA A CA 1
ATOM 713 C C . ALA A 1 93 ? -15.684 -3.678 12.962 1.00 89.56 93 ALA A C 1
ATOM 715 O O . ALA A 1 93 ? -14.680 -3.975 12.301 1.00 89.56 93 ALA A O 1
ATOM 716 N N . ILE A 1 94 ? -16.905 -4.065 12.612 1.00 89.94 94 ILE A N 1
ATOM 717 C CA . ILE A 1 94 ? -17.208 -4.785 11.382 1.00 89.94 94 ILE A CA 1
ATOM 718 C C . ILE A 1 94 ? -17.413 -3.739 10.290 1.00 89.94 94 ILE A C 1
ATOM 720 O O . ILE A 1 94 ? -18.405 -3.006 10.281 1.00 89.94 94 ILE A O 1
ATOM 724 N N . ARG A 1 95 ? -16.442 -3.644 9.378 1.00 87.50 95 ARG A N 1
ATOM 725 C CA . ARG A 1 95 ? -16.499 -2.727 8.237 1.00 87.50 95 ARG A CA 1
ATOM 726 C C . ARG A 1 95 ? -17.299 -3.392 7.116 1.00 87.50 95 ARG A C 1
ATOM 728 O O . ARG A 1 95 ? -16.800 -4.311 6.474 1.00 87.50 95 ARG A O 1
ATOM 735 N N . ASN A 1 96 ? -18.525 -2.934 6.892 1.00 87.81 96 ASN A N 1
ATOM 736 C CA . ASN A 1 96 ? -19.268 -3.196 5.661 1.00 87.81 96 ASN A CA 1
ATOM 737 C C . ASN A 1 96 ? -19.070 -1.992 4.720 1.00 87.81 96 ASN A C 1
ATOM 739 O O . ASN A 1 96 ? -18.818 -0.880 5.183 1.00 87.81 96 ASN A O 1
ATOM 743 N N . ALA A 1 97 ? -19.167 -2.202 3.408 1.00 87.00 97 ALA A N 1
ATOM 744 C CA . ALA A 1 97 ? -19.004 -1.157 2.398 1.00 87.00 97 ALA A CA 1
ATOM 745 C C . ALA A 1 97 ? -19.940 0.049 2.613 1.00 87.00 97 ALA A C 1
ATOM 747 O O . ALA A 1 97 ? -19.586 1.163 2.241 1.00 87.00 97 ALA A O 1
ATOM 748 N N . PHE A 1 98 ? -21.107 -0.167 3.230 1.00 88.19 98 PHE A N 1
ATOM 749 C CA . PHE A 1 98 ? -22.106 0.883 3.457 1.00 88.19 98 PHE A CA 1
ATOM 750 C C . PHE A 1 98 ? -22.172 1.388 4.899 1.00 88.19 98 PHE A C 1
ATOM 752 O O . PHE A 1 98 ? -22.531 2.537 5.128 1.00 88.19 98 PHE A O 1
ATOM 759 N N . VAL A 1 99 ? -21.871 0.534 5.880 1.00 89.81 99 VAL A N 1
ATOM 760 C CA . VAL A 1 99 ? -22.026 0.852 7.306 1.00 89.81 99 VAL A CA 1
ATOM 761 C C . VAL A 1 99 ? -20.927 0.196 8.127 1.00 89.81 99 VAL A C 1
ATOM 763 O O . VAL A 1 99 ? -20.534 -0.941 7.871 1.00 89.81 99 VAL A O 1
ATOM 766 N N . ILE A 1 100 ? -20.459 0.880 9.164 1.00 90.38 100 ILE A N 1
ATOM 767 C CA . ILE A 1 100 ? -19.609 0.261 10.179 1.00 90.38 100 ILE A CA 1
ATOM 768 C C . ILE A 1 100 ? -20.511 -0.081 11.359 1.00 90.38 100 ILE A C 1
ATOM 770 O O . ILE A 1 100 ? -21.247 0.767 11.860 1.00 90.38 100 ILE A O 1
ATOM 774 N N . ARG A 1 101 ? -20.493 -1.343 11.784 1.00 91.81 101 ARG A N 1
ATOM 775 C CA . ARG A 1 101 ? -21.220 -1.793 12.975 1.00 91.81 101 ARG A CA 1
ATOM 776 C C . ARG A 1 101 ? -20.242 -2.194 14.065 1.00 91.81 101 ARG A C 1
ATOM 778 O O . ARG A 1 101 ? -19.221 -2.823 13.791 1.00 91.81 101 ARG A O 1
ATOM 785 N N . CYS A 1 102 ? -20.568 -1.830 15.298 1.00 91.00 102 CYS A N 1
ATOM 786 C CA . CYS A 1 102 ? -19.858 -2.302 16.477 1.00 91.00 102 CYS A CA 1
ATOM 787 C C . CYS A 1 102 ? -20.486 -3.614 16.949 1.00 91.00 102 CYS A C 1
ATOM 789 O O . CYS A 1 102 ? -21.644 -3.622 17.353 1.00 91.00 102 CYS A O 1
ATOM 791 N N . GLU A 1 103 ? -19.719 -4.700 16.955 1.00 90.38 103 GLU A N 1
ATOM 792 C CA . GLU A 1 103 ? -20.180 -6.018 17.414 1.00 90.38 103 GLU A CA 1
ATOM 793 C C . GLU A 1 103 ? -20.598 -6.016 18.897 1.00 90.38 103 GLU A C 1
ATOM 795 O O . GLU A 1 103 ? -21.513 -6.723 19.300 1.00 90.38 103 GLU A O 1
ATOM 800 N N . LEU A 1 104 ? -19.962 -5.178 19.722 1.00 88.69 104 LEU A N 1
ATOM 801 C CA . LEU A 1 104 ? -20.164 -5.180 21.173 1.00 88.69 104 LEU A CA 1
ATOM 802 C C . LEU A 1 104 ? -21.440 -4.449 21.618 1.00 88.69 104 LEU A C 1
ATOM 804 O O . LEU A 1 104 ?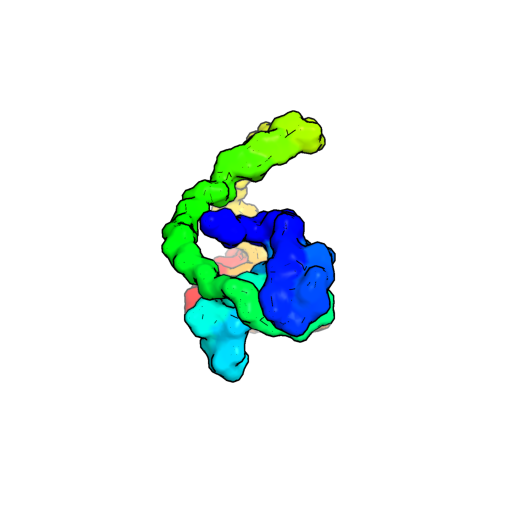 -21.964 -4.716 22.697 1.00 88.69 104 LEU A O 1
ATOM 808 N N . THR A 1 105 ? -21.910 -3.488 20.825 1.00 86.81 105 THR A N 1
ATOM 809 C CA . THR A 1 105 ? -23.108 -2.684 21.122 1.00 86.81 105 THR A CA 1
ATOM 810 C C . THR A 1 105 ? -24.228 -2.869 20.103 1.00 86.81 105 THR A C 1
ATOM 812 O O . THR A 1 105 ? -25.301 -2.309 20.313 1.00 86.81 105 THR A O 1
ATOM 815 N N . ASP A 1 106 ? -23.972 -3.608 19.020 1.00 87.81 106 ASP A N 1
ATOM 816 C CA . ASP A 1 106 ? -24.840 -3.813 17.850 1.00 87.81 106 ASP A CA 1
ATOM 817 C C . ASP A 1 106 ? -25.426 -2.509 17.275 1.00 87.81 106 ASP A C 1
ATOM 819 O O . ASP A 1 106 ? -26.551 -2.433 16.781 1.00 87.81 106 ASP A O 1
ATOM 823 N N . LYS A 1 107 ? -24.640 -1.431 17.365 1.00 89.00 107 LYS A N 1
ATOM 824 C CA . LYS A 1 107 ? -24.982 -0.109 16.835 1.00 89.00 107 LYS A CA 1
ATOM 825 C C . LYS A 1 107 ? -24.172 0.189 15.586 1.00 89.00 107 LYS A C 1
ATOM 827 O O . LYS A 1 107 ? -23.016 -0.221 15.459 1.00 89.00 107 LYS A O 1
ATOM 832 N N . VAL A 1 108 ? -24.787 0.950 14.690 1.00 91.12 108 VAL A N 1
ATOM 833 C CA . VAL A 1 108 ? -24.079 1.606 13.591 1.00 91.12 108 VAL A CA 1
ATOM 834 C C . VAL A 1 108 ? -23.239 2.735 14.190 1.00 91.12 108 VAL A C 1
ATOM 836 O O . VAL A 1 108 ? -23.746 3.508 15.001 1.00 91.12 108 VAL A O 1
ATOM 839 N N . VAL A 1 109 ? -21.960 2.772 13.835 1.00 89.94 109 VAL A N 1
ATOM 840 C CA . VAL A 1 109 ? -20.973 3.760 14.293 1.00 89.94 109 VAL A CA 1
ATOM 841 C C . VAL A 1 109 ? -20.261 4.358 13.088 1.00 89.94 109 VAL A C 1
ATOM 843 O O . VAL A 1 109 ? -20.200 3.735 12.024 1.00 89.94 109 VAL A O 1
ATOM 846 N N . GLU A 1 110 ? -19.688 5.542 13.249 1.00 89.31 110 GLU A N 1
ATOM 847 C CA . GLU A 1 110 ? -18.847 6.156 12.230 1.00 89.31 110 GLU A CA 1
ATOM 848 C C . GLU A 1 110 ? -17.372 5.766 12.400 1.00 89.31 110 GLU A C 1
ATOM 850 O O . GLU A 1 110 ? -16.913 5.328 13.457 1.00 89.31 110 GLU A O 1
ATOM 855 N N . ALA A 1 111 ? -16.585 5.911 11.331 1.00 86.31 111 ALA A N 1
ATOM 856 C CA . ALA A 1 111 ? -15.175 5.517 11.332 1.00 86.31 111 ALA A CA 1
ATOM 857 C C . ALA A 1 111 ? -14.324 6.317 12.335 1.00 86.31 111 ALA A C 1
ATOM 859 O O . ALA A 1 111 ? -13.326 5.792 12.835 1.00 86.31 111 ALA A O 1
ATOM 860 N N . MET A 1 112 ? -14.705 7.572 12.589 1.00 87.50 112 MET A N 1
ATOM 861 C CA . MET A 1 112 ? -13.987 8.517 13.451 1.00 87.50 112 MET A CA 1
ATOM 862 C C . MET A 1 112 ?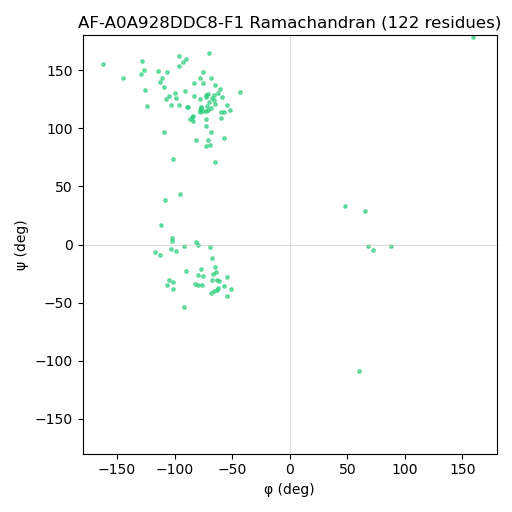 -14.628 8.670 14.837 1.00 87.50 112 MET A C 1
ATOM 864 O O . MET A 1 112 ? -14.152 9.486 15.614 1.00 87.50 112 MET A O 1
ATOM 868 N N . ASP A 1 113 ? -15.660 7.886 15.166 1.00 87.38 113 ASP A N 1
ATOM 869 C CA . ASP A 1 113 ? -16.228 7.893 16.515 1.00 87.38 113 ASP A CA 1
ATOM 870 C C . ASP A 1 113 ? -15.210 7.381 17.542 1.00 87.38 113 ASP A C 1
ATOM 872 O O . ASP A 1 113 ? -14.549 6.354 17.327 1.00 87.38 113 ASP A O 1
ATOM 876 N N . ASP A 1 114 ? -15.141 8.059 18.687 1.00 85.88 114 ASP A N 1
ATOM 877 C CA . ASP A 1 114 ? -14.307 7.658 19.816 1.00 85.88 114 ASP A CA 1
ATOM 878 C C . ASP A 1 114 ? -14.943 6.507 20.600 1.00 85.88 114 ASP A C 1
ATOM 880 O O . ASP A 1 114 ? -16.072 6.584 21.099 1.00 85.88 114 ASP A O 1
ATOM 884 N N . CYS A 1 115 ? -14.189 5.420 20.772 1.00 84.06 115 CYS A N 1
ATOM 885 C CA . CYS A 1 115 ? -14.652 4.248 21.505 1.00 84.06 115 CYS A CA 1
ATOM 886 C C . CYS A 1 115 ? -14.046 4.171 22.913 1.00 84.06 115 CYS A C 1
ATOM 888 O O . CYS A 1 115 ? -12.841 3.995 23.095 1.00 84.06 115 CYS A O 1
ATOM 890 N N . LYS A 1 116 ? -14.901 4.181 23.946 1.00 84.81 116 LYS A N 1
ATOM 891 C CA . LYS A 1 116 ? -14.480 3.983 25.351 1.00 84.81 116 LYS A CA 1
ATOM 892 C C . LYS A 1 116 ? -13.946 2.573 25.635 1.00 84.81 116 LYS A C 1
ATOM 894 O O . LYS A 1 116 ? -13.169 2.393 26.564 1.00 84.81 116 LYS A O 1
ATOM 899 N N . LYS A 1 117 ? -14.371 1.575 24.852 1.00 84.38 117 LYS A N 1
ATOM 900 C CA . LYS A 1 117 ? -13.960 0.162 24.959 1.00 84.38 117 LYS A CA 1
ATOM 901 C C . LYS A 1 117 ? -13.040 -0.236 23.798 1.00 84.38 117 LYS A C 1
ATOM 903 O O . LYS A 1 117 ? -13.175 -1.319 23.232 1.00 84.38 117 LYS A O 1
ATOM 908 N N . PHE A 1 118 ? -12.158 0.676 23.391 1.00 87.25 118 PHE A N 1
ATOM 909 C CA . PHE A 1 118 ? -11.253 0.457 22.271 1.00 87.25 118 PHE A CA 1
ATOM 910 C C . PHE A 1 118 ? -10.250 -0.659 22.581 1.00 87.25 118 PHE A C 1
ATOM 912 O O . PHE A 1 118 ? -9.498 -0.585 23.552 1.00 87.25 118 PHE A O 1
ATOM 919 N N . VAL A 1 119 ? -10.212 -1.666 21.712 1.00 86.94 119 VAL A N 1
ATOM 920 C CA . VAL A 1 119 ? -9.168 -2.693 21.689 1.00 86.94 119 VAL A CA 1
ATOM 921 C C . VAL A 1 119 ? -8.568 -2.672 20.296 1.00 86.94 119 VAL A C 1
ATOM 923 O O . VAL A 1 119 ? -9.285 -2.885 19.316 1.00 86.94 119 VAL A O 1
ATOM 926 N N . LYS A 1 120 ? -7.267 -2.389 20.198 1.00 85.56 120 LYS A N 1
ATOM 927 C CA . LYS A 1 120 ? -6.570 -2.292 18.914 1.00 85.56 120 LYS A CA 1
ATOM 928 C C . LYS A 1 120 ? -6.658 -3.626 18.172 1.00 85.56 120 LYS A C 1
ATOM 930 O O . LYS A 1 120 ? -6.428 -4.679 18.764 1.00 85.56 120 LYS A O 1
ATOM 935 N N . ARG A 1 121 ? -6.986 -3.586 16.879 1.00 82.44 121 ARG A N 1
ATOM 936 C CA . ARG A 1 121 ? -6.911 -4.774 16.023 1.00 82.44 121 ARG A CA 1
ATOM 937 C C . ARG A 1 121 ? -5.438 -5.161 15.839 1.00 82.44 121 ARG A C 1
ATOM 939 O O . ARG A 1 121 ? -4.654 -4.374 15.311 1.00 82.44 121 ARG A O 1
ATOM 946 N N . GLU A 1 122 ? -5.060 -6.345 16.308 1.00 79.75 122 GLU A N 1
ATOM 947 C CA . GLU A 1 122 ? -3.777 -6.952 15.951 1.00 79.75 122 GLU A CA 1
ATOM 948 C C . GLU A 1 122 ? -3.854 -7.372 14.483 1.00 79.75 122 GLU A C 1
ATOM 950 O O . GLU A 1 122 ? -4.783 -8.073 14.077 1.00 79.75 122 GLU A O 1
ATOM 955 N N . ASN A 1 123 ? -2.926 -6.863 13.674 1.00 58.06 123 ASN A N 1
ATOM 956 C CA . ASN A 1 123 ? -2.750 -7.340 12.311 1.00 58.06 123 ASN A CA 1
ATOM 957 C C . ASN A 1 123 ? -2.092 -8.722 12.416 1.00 58.06 123 ASN A C 1
ATOM 959 O O . ASN A 1 123 ? -0.978 -8.806 12.933 1.00 58.06 123 ASN A O 1
ATOM 963 N N . LEU A 1 124 ? -2.801 -9.772 11.991 1.00 42.41 124 LEU A N 1
ATOM 964 C CA . LEU A 1 124 ? -2.181 -11.053 11.640 1.00 42.41 124 LEU A CA 1
ATOM 965 C C . LEU A 1 124 ? -1.387 -10.900 10.339 1.00 42.41 124 LEU A C 1
ATOM 967 O O . LEU A 1 124 ? -1.885 -10.174 9.446 1.00 42.41 124 LEU A O 1
#

pLDDT: mean 72.8, std 13.15, range [37.78, 91.81]

Sequence (124 aa):
MIRKGDKTTCPHCGEMTIVKQVTEMDGWTKKGEILTCALCGKKIADVQPEAEQTEKNDKLSALSALLGGETFEKPTVSLNQEDRRFCKDCKFAIRNAFVIRCELTDKVVEAMDDCKKFVKRENL

Solvent-accessible surface area (backbone atoms only — not comparable to full-atom values): 7995 Å² total; per-residue (Å²): 139,89,54,85,67,42,81,42,68,36,93,86,77,72,44,83,28,45,35,37,79,42,75,46,62,60,89,91,45,80,77,46,52,35,30,21,35,68,83,80,63,47,80,77,48,76,57,76,84,73,75,86,77,87,75,80,60,70,66,57,56,58,48,35,68,72,72,69,54,73,81,70,75,75,81,80,75,85,73,55,84,72,82,68,29,30,32,62,56,19,58,54,41,47,79,49,101,89,51,34,33,31,69,87,75,76,38,82,49,54,61,78,39,80,40,94,83,59,44,76,52,78,84,129

Mean predicted aligned error: 17.97 Å